Protein AF-I4ECE6-F1 (afdb_monomer)

Structure (mmCIF, N/CA/C/O backbone):
data_AF-I4ECE6-F1
#
_entry.id   AF-I4ECE6-F1
#
loop_
_atom_s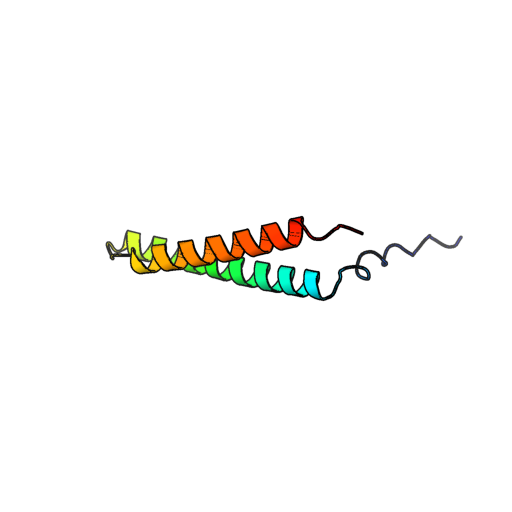ite.group_PDB
_atom_site.id
_atom_site.type_symbol
_atom_site.label_atom_id
_atom_site.label_alt_id
_atom_site.label_comp_id
_atom_site.label_asym_id
_ato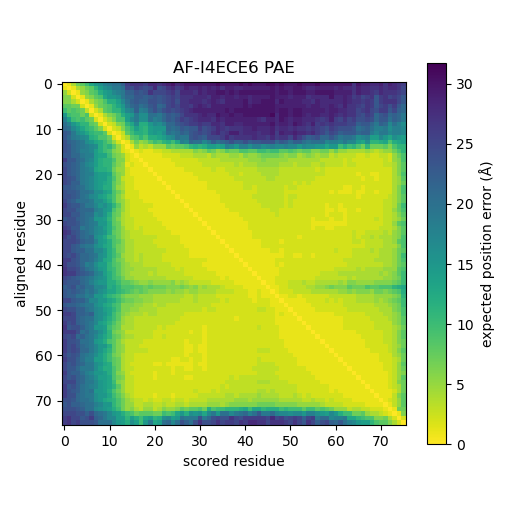m_site.label_entity_id
_atom_site.label_seq_id
_atom_site.pdbx_PDB_ins_code
_atom_site.Cartn_x
_atom_site.Cartn_y
_atom_site.Cartn_z
_atom_site.occupancy
_atom_site.B_iso_or_equiv
_atom_site.auth_seq_id
_atom_site.auth_comp_id
_atom_site.auth_asym_id
_atom_site.auth_atom_id
_atom_site.pdbx_PDB_model_num
ATOM 1 N N . MET A 1 1 ? 53.150 1.279 -9.981 1.00 41.91 1 MET A N 1
ATOM 2 C CA . MET A 1 1 ? 51.943 0.634 -9.429 1.00 41.91 1 MET A CA 1
ATOM 3 C C . MET A 1 1 ? 50.745 1.533 -9.716 1.00 41.91 1 MET A C 1
ATOM 5 O O . MET A 1 1 ? 50.648 2.563 -9.061 1.00 41.91 1 MET A O 1
ATOM 9 N N . PRO A 1 2 ? 49.876 1.239 -10.692 1.00 46.69 2 PRO A N 1
ATOM 10 C CA . PRO A 1 2 ? 48.539 1.816 -10.720 1.00 46.69 2 PRO A CA 1
ATOM 11 C C . PRO A 1 2 ? 47.560 0.840 -10.058 1.00 46.69 2 PRO A C 1
ATOM 13 O O . PRO A 1 2 ? 47.497 -0.337 -10.408 1.00 46.69 2 PRO A O 1
ATOM 16 N N . VAL A 1 3 ? 46.848 1.335 -9.051 1.00 50.50 3 VAL A N 1
ATOM 17 C CA . VAL A 1 3 ? 45.774 0.626 -8.356 1.00 50.50 3 VAL A CA 1
ATOM 18 C C . VAL A 1 3 ? 44.559 0.636 -9.282 1.00 50.50 3 VAL A C 1
ATOM 20 O O . VAL A 1 3 ? 44.182 1.694 -9.782 1.00 50.50 3 VAL A O 1
ATOM 23 N N . THR A 1 4 ? 43.986 -0.536 -9.543 1.00 53.62 4 THR A N 1
ATOM 24 C CA . THR A 1 4 ? 42.758 -0.721 -10.322 1.00 53.62 4 THR A CA 1
ATOM 25 C C . THR A 1 4 ? 41.639 0.158 -9.764 1.00 53.62 4 THR A C 1
ATOM 27 O O . THR A 1 4 ? 41.098 -0.124 -8.699 1.00 53.62 4 THR A O 1
ATOM 30 N N . LEU A 1 5 ? 41.289 1.219 -10.490 1.00 55.56 5 LEU A N 1
ATOM 31 C CA . LEU A 1 5 ? 40.119 2.049 -10.228 1.00 55.56 5 LEU A CA 1
ATOM 32 C C . LEU A 1 5 ? 39.227 2.015 -11.471 1.00 55.56 5 LEU A C 1
ATOM 34 O O . LEU A 1 5 ? 39.403 2.818 -12.379 1.00 55.56 5 LEU A O 1
ATOM 38 N N . ALA A 1 6 ? 38.308 1.054 -11.531 1.00 50.62 6 ALA A N 1
ATOM 39 C CA . ALA A 1 6 ? 37.204 1.061 -12.491 1.00 50.62 6 ALA A CA 1
ATOM 40 C C . ALA A 1 6 ? 36.137 0.049 -12.058 1.00 50.62 6 ALA A C 1
ATOM 42 O O . ALA A 1 6 ? 35.931 -0.973 -12.698 1.00 50.62 6 ALA A O 1
ATOM 43 N N . ASN A 1 7 ? 35.471 0.322 -10.938 1.00 49.12 7 ASN A N 1
ATOM 44 C CA . ASN A 1 7 ? 34.210 -0.337 -10.609 1.00 49.12 7 ASN A CA 1
ATOM 45 C C . ASN A 1 7 ? 33.167 0.759 -10.365 1.00 49.12 7 ASN A C 1
ATOM 47 O O . ASN A 1 7 ? 32.775 1.027 -9.235 1.00 49.12 7 ASN A O 1
ATOM 51 N N . ALA A 1 8 ? 32.815 1.468 -11.438 1.00 50.53 8 ALA A N 1
ATOM 52 C CA . ALA A 1 8 ? 31.818 2.540 -11.438 1.00 50.53 8 ALA A CA 1
ATOM 53 C C . ALA A 1 8 ? 30.812 2.408 -12.601 1.00 50.53 8 ALA A C 1
ATOM 55 O O . ALA A 1 8 ? 30.090 3.353 -12.888 1.00 50.53 8 ALA A O 1
ATOM 56 N N . ASP A 1 9 ? 30.758 1.248 -13.268 1.00 41.88 9 ASP A N 1
ATOM 57 C CA . ASP A 1 9 ? 29.924 1.047 -14.467 1.00 41.88 9 ASP A CA 1
ATOM 58 C C . ASP A 1 9 ? 28.531 0.459 -14.167 1.00 41.88 9 ASP A C 1
ATOM 60 O O . ASP A 1 9 ? 27.648 0.467 -15.015 1.00 41.88 9 ASP A O 1
ATOM 64 N N . ALA A 1 10 ? 28.273 0.004 -12.936 1.00 49.81 10 ALA A N 1
ATOM 65 C CA . ALA A 1 10 ? 27.001 -0.645 -12.593 1.00 49.81 10 ALA A CA 1
ATOM 66 C C . ALA A 1 10 ? 25.793 0.315 -12.541 1.00 49.81 10 ALA A C 1
ATOM 68 O O . ALA A 1 10 ? 24.654 -0.138 -12.499 1.00 49.81 10 ALA A O 1
ATOM 69 N N . ALA A 1 11 ? 26.022 1.633 -12.540 1.00 50.78 11 ALA A N 1
ATOM 70 C CA . ALA A 1 11 ? 24.953 2.633 -12.518 1.00 50.78 11 ALA A CA 1
ATOM 71 C C . ALA A 1 11 ? 24.472 3.058 -13.923 1.00 50.78 11 ALA A C 1
ATOM 73 O O . ALA A 1 11 ? 23.493 3.791 -14.022 1.00 50.78 11 ALA A O 1
ATOM 74 N N . SER A 1 12 ? 25.131 2.611 -15.002 1.00 53.09 12 SER A N 1
ATOM 75 C CA . SER A 1 12 ? 24.890 3.109 -16.370 1.00 53.09 12 SER A CA 1
ATOM 76 C C . SER A 1 12 ? 23.993 2.223 -17.246 1.00 53.09 12 SER A C 1
ATOM 78 O O . SER A 1 12 ? 23.803 2.549 -18.415 1.00 53.09 12 SER A O 1
ATOM 80 N N . GLN A 1 13 ? 23.440 1.118 -16.728 1.00 56.56 13 GLN A N 1
ATOM 81 C CA . GLN A 1 13 ? 22.714 0.129 -17.550 1.00 56.56 13 GLN A CA 1
ATOM 82 C C . GLN A 1 13 ? 21.245 -0.092 -17.160 1.00 56.56 13 GLN A C 1
ATOM 84 O O . GLN A 1 13 ? 20.596 -0.9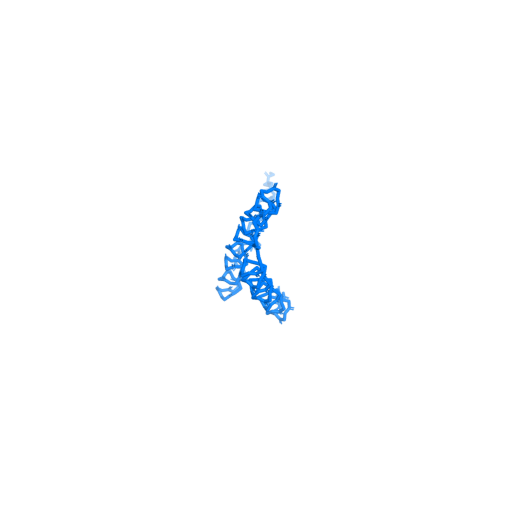95 -17.677 1.00 56.56 13 GLN A O 1
ATOM 89 N N . VAL A 1 14 ? 20.677 0.723 -16.267 1.00 61.22 14 VAL A N 1
ATOM 90 C CA . VAL A 1 14 ? 19.241 0.631 -15.967 1.00 61.22 14 VAL A CA 1
ATOM 91 C C . VAL A 1 14 ? 18.479 1.375 -17.060 1.00 61.22 14 VAL A C 1
ATOM 93 O O . VAL A 1 14 ? 18.655 2.581 -17.234 1.00 61.22 14 VAL A O 1
ATOM 96 N N . SER A 1 15 ? 17.649 0.663 -17.830 1.00 78.69 15 SER A N 1
ATOM 97 C CA . SER A 1 15 ? 16.797 1.299 -18.838 1.00 78.69 15 SER A CA 1
ATOM 98 C C . SER A 1 15 ? 15.934 2.387 -18.174 1.00 78.69 15 SER A C 1
ATOM 100 O O . SER A 1 15 ? 15.429 2.156 -17.074 1.00 78.69 15 SER A O 1
ATOM 102 N N . PRO A 1 16 ? 15.683 3.540 -18.825 1.00 83.25 16 PRO A N 1
ATOM 103 C CA . PRO A 1 16 ? 14.929 4.646 -18.220 1.00 83.25 16 PRO A CA 1
ATOM 104 C C . PRO A 1 16 ? 13.536 4.225 -17.722 1.00 83.25 16 PRO A C 1
ATOM 106 O O . PRO A 1 16 ? 13.080 4.707 -16.691 1.00 83.25 16 PRO A O 1
ATOM 109 N N . ALA A 1 17 ? 12.900 3.261 -18.398 1.00 86.38 17 ALA A N 1
ATOM 110 C CA . ALA A 1 17 ? 11.629 2.675 -17.972 1.00 86.38 17 ALA A CA 1
ATOM 111 C C . ALA A 1 17 ? 11.730 1.925 -16.631 1.00 86.38 17 ALA A C 1
ATOM 113 O O . ALA A 1 17 ? 10.834 2.016 -15.799 1.00 86.38 17 ALA A O 1
ATOM 114 N N . ARG A 1 18 ? 12.833 1.207 -16.391 1.00 89.19 18 ARG A N 1
ATOM 115 C CA . ARG A 1 18 ? 13.062 0.504 -15.127 1.00 89.19 18 ARG A CA 1
ATOM 116 C C . ARG A 1 18 ? 13.297 1.490 -13.987 1.00 89.19 18 ARG A C 1
ATOM 118 O O . ARG A 1 18 ? 12.696 1.324 -12.932 1.00 89.19 18 ARG A O 1
ATOM 125 N N . SER A 1 19 ? 14.088 2.541 -14.215 1.00 90.19 19 SER A N 1
ATOM 126 C CA . SER A 1 19 ? 14.293 3.603 -13.221 1.00 90.19 19 SER A CA 1
ATOM 127 C C . SER A 1 19 ? 12.983 4.297 -12.843 1.00 90.19 19 SER A C 1
ATOM 129 O O . SER A 1 19 ? 12.709 4.454 -11.657 1.00 90.19 19 SER A O 1
ATOM 131 N N . GLU A 1 20 ? 12.129 4.619 -13.821 1.00 91.75 20 GLU A N 1
ATOM 132 C CA . GLU A 1 20 ? 10.811 5.209 -13.556 1.00 91.75 20 GLU A CA 1
ATOM 133 C C . GLU A 1 20 ? 9.945 4.294 -12.674 1.00 91.75 20 GLU A C 1
ATOM 135 O O . GLU A 1 20 ? 9.324 4.745 -11.708 1.00 91.75 20 GLU A O 1
ATOM 140 N N . LEU A 1 21 ? 9.926 2.989 -12.959 1.00 92.75 21 LEU A N 1
ATOM 141 C CA . LEU A 1 21 ? 9.195 2.017 -12.146 1.00 92.75 21 LEU A CA 1
ATOM 142 C C . LEU A 1 21 ? 9.769 1.877 -10.737 1.00 92.75 21 LEU A C 1
ATOM 144 O O 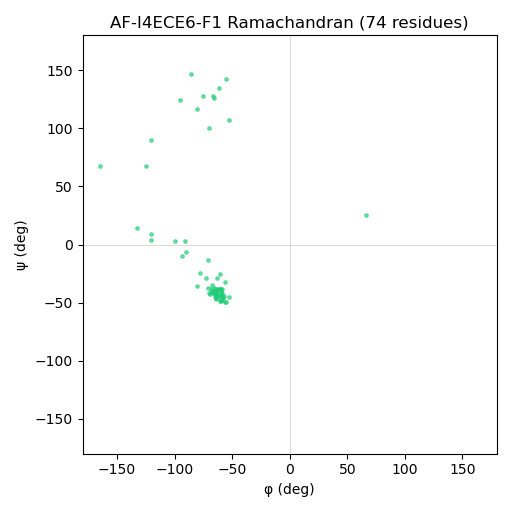. LEU A 1 21 ? 9.009 1.759 -9.777 1.00 92.75 21 LEU A O 1
ATOM 148 N N . GLU A 1 22 ? 11.089 1.936 -10.578 1.00 93.38 22 GLU A N 1
ATOM 149 C CA . GLU A 1 22 ? 11.725 1.945 -9.261 1.00 93.38 22 GLU A CA 1
ATOM 150 C C . GLU A 1 22 ? 11.369 3.207 -8.460 1.00 93.38 22 GLU A C 1
ATOM 152 O O . GLU A 1 22 ? 11.047 3.108 -7.273 1.00 93.38 22 GLU A O 1
ATOM 157 N N . GLU A 1 23 ? 11.337 4.380 -9.095 1.00 94.88 23 GLU A N 1
ATOM 158 C CA . GLU A 1 23 ? 10.904 5.637 -8.469 1.00 94.88 23 GLU A CA 1
ATOM 159 C C . GLU A 1 23 ? 9.423 5.602 -8.061 1.00 94.88 23 GLU A C 1
ATOM 161 O O . GLU A 1 23 ? 9.057 6.008 -6.947 1.00 94.88 23 GLU A O 1
ATOM 166 N N . ARG A 1 24 ? 8.559 5.064 -8.931 1.00 94.56 24 ARG A N 1
ATOM 167 C CA . ARG A 1 24 ? 7.135 4.859 -8.629 1.00 94.56 24 ARG A CA 1
ATOM 168 C C . ARG A 1 24 ? 6.949 3.874 -7.478 1.00 94.56 24 ARG A C 1
ATOM 170 O O . ARG A 1 24 ? 6.195 4.174 -6.551 1.00 94.56 24 ARG A O 1
ATOM 177 N N . LYS A 1 25 ? 7.693 2.763 -7.469 1.00 95.25 25 LYS A N 1
ATOM 178 C CA . LYS A 1 25 ? 7.704 1.786 -6.370 1.00 95.25 25 LYS A CA 1
ATOM 179 C C . LYS A 1 25 ? 8.058 2.451 -5.041 1.00 95.25 25 LYS A C 1
ATOM 181 O O . LYS A 1 25 ? 7.342 2.273 -4.061 1.00 95.25 25 LYS A O 1
ATOM 186 N N . LEU A 1 26 ? 9.128 3.246 -5.000 1.00 96.00 26 LEU A N 1
ATOM 187 C CA . LEU A 1 26 ? 9.555 3.949 -3.783 1.00 96.00 26 LEU A CA 1
ATOM 188 C C . LEU A 1 26 ? 8.486 4.921 -3.268 1.00 96.00 26 LEU A C 1
ATOM 190 O O . LEU A 1 26 ? 8.272 5.034 -2.061 1.00 96.00 26 LEU A O 1
ATOM 194 N N . THR A 1 27 ? 7.796 5.608 -4.177 1.00 96.12 27 THR A N 1
ATOM 195 C CA . THR A 1 27 ? 6.697 6.513 -3.823 1.00 96.12 27 THR A C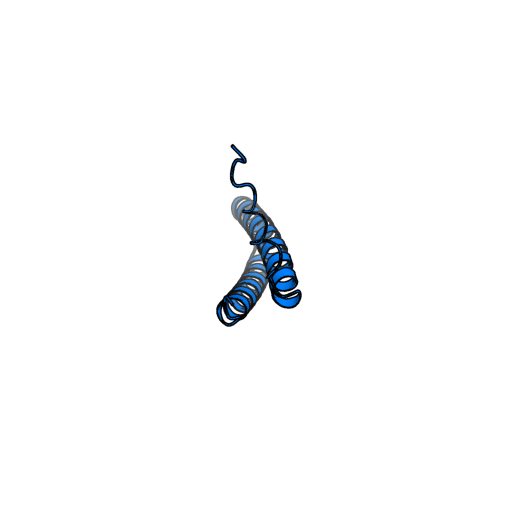A 1
ATOM 196 C C . THR A 1 27 ? 5.496 5.754 -3.254 1.00 96.12 27 THR A C 1
ATOM 198 O O . THR A 1 27 ? 4.920 6.194 -2.256 1.00 96.12 27 THR A O 1
ATOM 201 N N . LEU A 1 28 ? 5.134 4.609 -3.843 1.00 96.06 28 LEU A N 1
ATOM 202 C CA . LEU A 1 28 ? 4.058 3.753 -3.337 1.00 96.06 28 LEU A CA 1
ATOM 203 C C . LEU A 1 28 ? 4.379 3.178 -1.962 1.00 96.06 28 LEU A C 1
ATOM 205 O O . LEU A 1 28 ? 3.524 3.247 -1.087 1.00 96.06 28 LEU A O 1
ATOM 209 N N . VAL A 1 29 ? 5.607 2.703 -1.733 1.00 96.75 29 VAL A N 1
ATOM 210 C CA . VAL A 1 29 ? 6.035 2.203 -0.414 1.00 96.75 29 VAL A CA 1
ATOM 211 C C . VAL A 1 29 ? 5.811 3.263 0.662 1.00 96.75 29 VAL A C 1
ATOM 213 O O . VAL A 1 29 ? 5.136 2.995 1.650 1.00 96.75 29 VAL A O 1
ATOM 216 N N . ARG A 1 30 ? 6.259 4.503 0.427 1.00 97.12 30 ARG A N 1
ATOM 217 C CA . ARG A 1 30 ? 6.050 5.601 1.387 1.00 97.12 30 ARG A CA 1
ATOM 218 C C . ARG A 1 30 ? 4.571 5.880 1.654 1.00 97.12 30 ARG A C 1
ATOM 220 O O . ARG A 1 30 ? 4.191 6.178 2.782 1.00 97.12 30 ARG A O 1
ATOM 227 N N . ARG A 1 31 ? 3.727 5.809 0.620 1.00 96.50 31 ARG A N 1
ATOM 228 C CA . ARG A 1 31 ? 2.273 5.988 0.763 1.00 96.50 31 ARG A CA 1
ATOM 229 C C . ARG A 1 31 ? 1.620 4.844 1.530 1.00 96.50 31 ARG A C 1
ATOM 231 O O . ARG A 1 31 ? 0.713 5.100 2.315 1.00 96.50 31 ARG A O 1
ATOM 238 N N . LEU A 1 32 ? 2.070 3.612 1.315 1.00 97.56 32 LEU A N 1
ATOM 239 C CA . LEU A 1 32 ? 1.600 2.436 2.039 1.00 97.56 32 LEU A CA 1
ATOM 240 C C . LEU A 1 32 ? 1.967 2.518 3.524 1.00 97.56 32 LEU A C 1
ATOM 242 O O . LEU A 1 32 ? 1.115 2.242 4.365 1.00 97.56 32 LEU A O 1
ATOM 246 N N . GLU A 1 33 ? 3.186 2.952 3.849 1.00 97.44 33 GLU A N 1
ATOM 247 C CA . GLU A 1 33 ? 3.642 3.158 5.231 1.00 97.44 33 GLU A CA 1
ATOM 248 C C . GLU A 1 33 ? 2.839 4.258 5.951 1.00 97.44 33 GLU A C 1
ATOM 250 O O . GLU A 1 33 ? 2.397 4.067 7.089 1.00 97.44 33 GLU A O 1
ATOM 255 N N . ASP A 1 34 ? 2.594 5.394 5.283 1.00 96.38 34 ASP A N 1
ATOM 256 C CA . ASP A 1 34 ? 1.752 6.475 5.818 1.00 96.38 34 ASP A CA 1
ATOM 257 C C . ASP A 1 34 ? 0.297 6.019 6.006 1.00 96.38 34 ASP A C 1
ATOM 259 O O . ASP A 1 34 ? -0.293 6.217 7.071 1.00 96.38 34 ASP A O 1
ATOM 263 N N . GLY A 1 35 ? -0.270 5.353 4.995 1.00 95.75 35 GLY A N 1
ATOM 264 C CA . GLY A 1 35 ? -1.631 4.824 5.027 1.00 95.75 35 GLY A CA 1
ATOM 265 C C . GLY A 1 35 ? -1.837 3.839 6.173 1.00 95.75 35 GLY A C 1
ATOM 266 O O . GLY A 1 35 ? -2.776 4.003 6.952 1.00 95.75 35 GLY A O 1
ATOM 267 N N . TYR A 1 36 ? -0.915 2.888 6.339 1.00 96.44 36 TYR A N 1
ATOM 268 C CA . TYR A 1 36 ? -0.948 1.924 7.436 1.00 96.44 36 TYR A CA 1
ATOM 269 C C . TYR A 1 36 ? -0.904 2.623 8.802 1.00 96.44 36 TYR A C 1
ATOM 271 O O . TYR A 1 36 ? -1.757 2.378 9.654 1.00 96.44 36 TYR A O 1
ATOM 279 N N . SER A 1 37 ? 0.023 3.568 8.989 1.00 96.88 37 SER A N 1
ATOM 280 C CA . SER A 1 37 ? 0.148 4.325 10.245 1.00 96.88 37 SER A CA 1
ATOM 281 C C . SER A 1 37 ? -1.135 5.094 10.590 1.00 96.88 37 SER A C 1
ATOM 283 O O . SER A 1 37 ? -1.541 5.180 11.751 1.00 96.88 37 SER A O 1
ATOM 285 N N . ARG A 1 38 ? -1.810 5.651 9.578 1.00 95.81 38 ARG A N 1
ATOM 286 C CA . ARG A 1 38 ? -3.082 6.363 9.752 1.00 95.81 38 ARG A CA 1
ATOM 287 C C . ARG A 1 38 ? -4.232 5.424 10.098 1.00 95.81 38 ARG A C 1
ATOM 289 O O . ARG A 1 38 ? -5.033 5.775 10.966 1.00 95.81 38 ARG A O 1
ATOM 296 N N . ILE A 1 39 ? -4.312 4.267 9.443 1.00 96.19 39 ILE A N 1
ATOM 297 C CA . ILE A 1 39 ? -5.302 3.224 9.739 1.00 96.19 39 ILE A CA 1
ATOM 298 C C . ILE A 1 39 ? -5.127 2.745 11.180 1.00 96.19 39 ILE A C 1
ATOM 300 O O . ILE A 1 39 ? -6.090 2.764 11.945 1.00 96.19 39 ILE A O 1
ATOM 304 N N . GLU A 1 40 ? -3.899 2.425 11.591 1.00 97.50 40 GLU A N 1
ATOM 305 C CA . GLU A 1 40 ? -3.599 1.9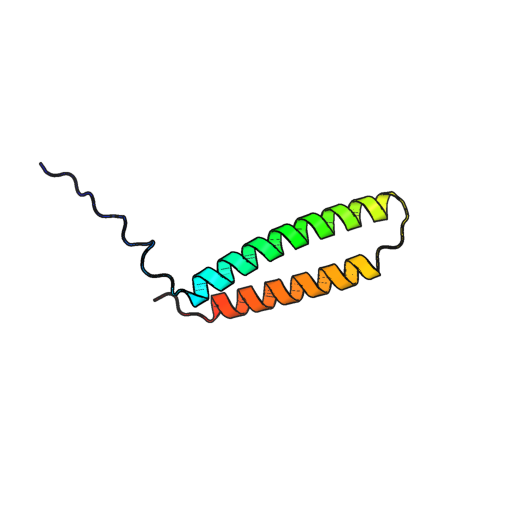69 12.951 1.00 97.50 40 GLU A CA 1
ATOM 306 C C . GLU A 1 40 ? -4.027 3.005 14.005 1.00 97.50 40 GLU A C 1
ATOM 308 O O . GLU A 1 40 ? -4.719 2.675 14.971 1.00 97.50 40 GLU A O 1
ATOM 313 N N . LEU A 1 41 ? -3.709 4.286 13.786 1.00 97.12 41 LEU A N 1
ATOM 314 C CA . LEU A 1 41 ? -4.124 5.367 14.681 1.00 97.12 41 LEU A CA 1
ATOM 315 C C . LEU A 1 41 ? -5.652 5.529 14.745 1.00 97.12 41 LEU A C 1
ATOM 317 O O . LEU A 1 41 ? -6.206 5.817 15.807 1.00 97.12 41 LEU A O 1
ATOM 321 N N . ALA A 1 42 ? -6.355 5.391 13.621 1.00 96.00 42 ALA A N 1
ATOM 322 C CA . ALA A 1 42 ? -7.809 5.506 13.592 1.00 96.00 42 ALA A CA 1
ATOM 323 C C . ALA A 1 42 ? -8.505 4.311 14.257 1.00 96.00 42 ALA A C 1
ATOM 325 O O . ALA A 1 42 ? -9.457 4.531 15.009 1.00 96.00 42 ALA A O 1
ATOM 326 N N . LEU A 1 43 ? -7.977 3.097 14.085 1.00 96.38 43 LEU A N 1
ATOM 327 C CA . LEU A 1 43 ? -8.426 1.900 14.798 1.00 96.38 43 LEU A CA 1
ATOM 328 C C . LEU A 1 43 ? -8.283 2.062 16.315 1.00 96.38 43 LEU A C 1
ATOM 330 O O . LEU A 1 43 ? -9.231 1.802 17.054 1.00 96.38 43 LEU A O 1
ATOM 334 N N . GLN A 1 44 ? -7.144 2.579 16.789 1.00 9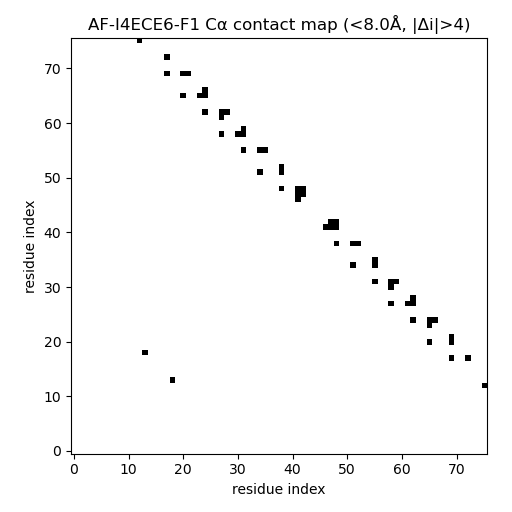6.88 44 GLN A N 1
ATOM 335 C CA . GLN A 1 44 ? -6.933 2.871 18.216 1.00 96.88 44 GLN A CA 1
ATOM 336 C C . GLN A 1 44 ? -7.933 3.896 18.775 1.00 96.88 44 GLN A C 1
ATOM 338 O O . GLN A 1 44 ? -8.226 3.898 19.969 1.00 96.88 44 GLN A O 1
ATOM 343 N N . GLN A 1 45 ? -8.474 4.761 17.919 1.00 96.44 45 GLN A N 1
ATOM 344 C CA . GLN A 1 45 ? -9.484 5.759 18.274 1.00 96.44 45 GLN A CA 1
ATOM 345 C C . GLN A 1 45 ? -10.924 5.248 18.104 1.00 96.44 45 GLN A C 1
ATOM 347 O O . GLN A 1 45 ? -11.863 6.019 18.301 1.00 96.44 45 GLN A O 1
ATOM 352 N N . GLY A 1 46 ? -11.110 3.977 17.729 1.00 96.62 46 GLY A N 1
ATOM 353 C CA . GLY A 1 46 ? -12.424 3.382 17.482 1.00 96.62 46 GLY A CA 1
ATOM 354 C C . GLY A 1 46 ? -13.146 3.981 16.274 1.00 96.62 46 GLY A C 1
ATOM 355 O O . GLY A 1 46 ? -14.376 3.993 16.242 1.00 96.62 46 GLY A O 1
ATOM 356 N N . ARG A 1 47 ? -12.401 4.538 15.309 1.00 96.31 47 ARG A N 1
ATOM 357 C CA . ARG A 1 47 ? -12.964 5.067 14.064 1.00 96.31 47 ARG A CA 1
ATOM 358 C C . ARG A 1 47 ? -13.113 3.952 13.039 1.00 96.31 47 ARG A C 1
ATOM 360 O O . ARG A 1 47 ? -12.292 3.042 12.982 1.00 96.31 47 ARG A O 1
ATOM 367 N N . ASP A 1 48 ? -14.146 4.073 12.216 1.00 95.75 48 ASP A N 1
ATOM 368 C CA . ASP A 1 48 ? -14.299 3.250 11.023 1.00 95.75 48 ASP A CA 1
ATOM 369 C C . ASP A 1 48 ? -13.191 3.586 10.017 1.00 95.75 48 ASP A C 1
ATOM 371 O O . ASP A 1 48 ? -12.956 4.760 9.711 1.00 95.75 48 ASP A O 1
ATOM 375 N N . VAL A 1 49 ? -12.486 2.557 9.550 1.00 96.88 49 VAL A N 1
ATOM 376 C CA . VAL A 1 49 ? -11.335 2.680 8.645 1.00 96.88 49 VAL A CA 1
ATOM 377 C C . VAL A 1 49 ? -11.539 1.942 7.329 1.00 96.88 49 VAL A C 1
ATOM 379 O O . VAL A 1 49 ? -10.635 1.975 6.505 1.00 96.88 49 VAL A O 1
ATOM 382 N N . THR A 1 50 ? -12.713 1.352 7.079 1.00 95.94 50 THR A N 1
ATOM 383 C CA . THR A 1 50 ? -12.957 0.499 5.904 1.00 95.94 50 THR A CA 1
ATOM 384 C C . THR A 1 50 ? -12.583 1.197 4.599 1.00 95.94 50 THR A C 1
ATOM 386 O O . THR A 1 50 ? -11.813 0.666 3.814 1.00 95.94 50 THR A O 1
ATOM 389 N N . GLN A 1 51 ? -12.980 2.462 4.426 1.00 93.19 51 GLN A N 1
ATOM 390 C CA . GLN A 1 51 ? -12.609 3.240 3.235 1.00 93.19 51 GLN A CA 1
ATOM 391 C C . GLN A 1 51 ? -11.096 3.479 3.096 1.00 93.19 51 GLN A C 1
ATOM 393 O O . GLN A 1 51 ? -10.593 3.698 1.995 1.00 93.19 51 GLN A O 1
ATOM 398 N N . TRP A 1 52 ? -10.365 3.529 4.209 1.00 95.06 52 TRP A N 1
ATOM 399 C CA . TRP A 1 52 ? -8.911 3.685 4.196 1.00 95.06 52 TRP A CA 1
ATOM 400 C C . TRP A 1 52 ? -8.228 2.350 3.913 1.00 95.06 52 TRP A C 1
ATOM 402 O O . TRP A 1 52 ? -7.233 2.345 3.196 1.00 95.06 52 TRP A O 1
ATOM 412 N N . GLU A 1 53 ? -8.780 1.246 4.415 1.00 95.94 53 GLU A N 1
ATOM 413 C CA . GLU A 1 53 ? -8.346 -0.116 4.096 1.00 95.94 53 GLU A CA 1
ATOM 414 C C . GLU A 1 53 ? -8.555 -0.430 2.609 1.00 95.94 53 GLU A C 1
ATOM 416 O O . GLU A 1 53 ? -7.609 -0.868 1.964 1.00 95.94 53 GLU A O 1
ATOM 421 N N . ASP A 1 54 ? -9.713 -0.093 2.028 1.00 96.44 54 ASP A N 1
ATOM 422 C CA . ASP A 1 54 ? -9.992 -0.246 0.588 1.00 96.44 54 ASP A CA 1
ATOM 423 C C . ASP A 1 54 ? -8.970 0.516 -0.278 1.00 96.44 54 ASP A C 1
ATOM 425 O O . ASP A 1 54 ? -8.446 0.021 -1.284 1.00 96.44 54 ASP A O 1
ATOM 429 N N . LEU A 1 55 ? -8.654 1.753 0.120 1.00 94.69 55 LEU A N 1
ATOM 430 C CA . LEU A 1 55 ? -7.641 2.555 -0.562 1.00 94.69 55 LEU A CA 1
ATOM 431 C C . LEU A 1 55 ? -6.245 1.940 -0.403 1.00 94.69 55 LEU A C 1
ATOM 433 O O . LEU A 1 55 ? -5.454 1.953 -1.345 1.00 94.69 55 LEU A O 1
ATOM 437 N N 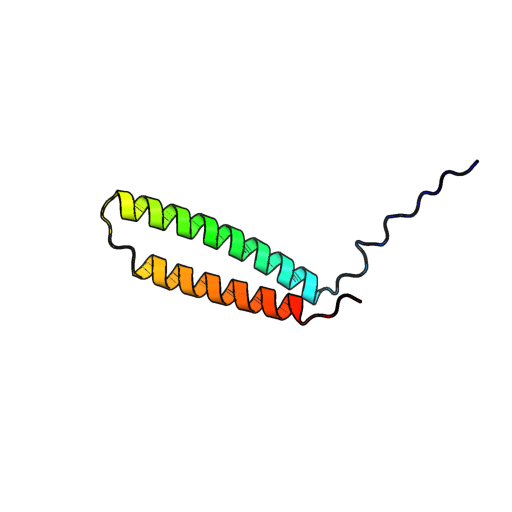. TRP A 1 56 ? -5.930 1.427 0.783 1.00 96.31 56 TRP A N 1
ATOM 438 C CA . TRP A 1 56 ? -4.642 0.808 1.074 1.00 96.31 56 TRP A CA 1
ATOM 439 C C . TRP A 1 56 ? -4.452 -0.500 0.294 1.00 96.31 56 TRP A C 1
ATOM 441 O O . TRP A 1 56 ? -3.386 -0.703 -0.281 1.00 96.31 56 TRP A O 1
ATOM 451 N N . GLU A 1 57 ? -5.500 -1.316 0.162 1.00 96.81 57 GLU A N 1
ATOM 452 C CA . GLU A 1 57 ? -5.530 -2.499 -0.705 1.00 96.81 57 GLU A CA 1
ATOM 453 C C . GLU A 1 57 ? -5.290 -2.119 -2.174 1.00 96.81 57 GLU A C 1
ATOM 455 O O . GLU A 1 57 ? -4.452 -2.715 -2.850 1.00 96.81 57 GLU A O 1
ATOM 460 N N . THR A 1 58 ? -5.934 -1.050 -2.653 1.00 97.19 58 THR A N 1
ATOM 461 C CA . THR A 1 58 ? -5.706 -0.542 -4.016 1.00 97.19 58 THR A CA 1
ATOM 462 C C . THR A 1 58 ? -4.236 -0.163 -4.247 1.00 97.19 58 THR A C 1
ATOM 464 O O . THR A 1 58 ? -3.665 -0.477 -5.292 1.00 97.19 58 THR A O 1
ATOM 467 N N . LEU A 1 59 ? -3.597 0.488 -3.268 1.00 96.06 59 LEU A N 1
ATOM 468 C CA . LEU A 1 59 ? -2.178 0.851 -3.342 1.00 96.06 59 LEU A CA 1
ATOM 469 C C . LEU A 1 59 ? -1.258 -0.378 -3.305 1.00 96.06 59 LEU A C 1
ATOM 471 O O . LEU A 1 59 ? -0.214 -0.369 -3.960 1.00 96.06 59 LEU A O 1
ATOM 475 N N . LEU A 1 60 ? -1.629 -1.425 -2.560 1.00 97.31 60 LEU A N 1
ATOM 476 C CA . LEU A 1 60 ? -0.885 -2.685 -2.528 1.00 97.31 60 LEU A CA 1
ATOM 477 C C . LEU A 1 60 ? -0.919 -3.370 -3.891 1.00 97.31 60 LEU A C 1
ATOM 479 O O . LEU A 1 60 ? 0.134 -3.747 -4.396 1.00 97.31 60 LEU A O 1
ATOM 483 N N . HIS A 1 61 ? -2.086 -3.440 -4.528 1.00 97.81 61 HIS A N 1
ATOM 484 C CA . HIS A 1 61 ? -2.202 -4.005 -5.870 1.00 97.81 61 HIS A CA 1
ATOM 485 C C . HIS A 1 61 ? -1.400 -3.227 -6.918 1.00 97.81 61 HIS A C 1
ATOM 487 O O . HIS A 1 61 ? -0.780 -3.830 -7.794 1.00 97.81 61 HIS A O 1
ATOM 493 N N . GLU A 1 62 ? -1.351 -1.893 -6.827 1.00 96.56 62 GLU A N 1
ATOM 494 C CA . GLU A 1 62 ? -0.481 -1.099 -7.704 1.00 96.56 62 GLU A CA 1
ATOM 495 C C . GLU A 1 62 ? 1.003 -1.417 -7.458 1.00 96.56 62 GLU A C 1
ATOM 497 O O . GLU A 1 62 ? 1.775 -1.570 -8.406 1.00 96.56 62 GLU A O 1
ATOM 502 N N . TYR A 1 63 ? 1.409 -1.567 -6.194 1.00 97.12 63 TYR A N 1
ATOM 503 C CA . TYR A 1 63 ? 2.778 -1.944 -5.843 1.00 97.12 63 TYR A CA 1
ATOM 504 C C . TYR A 1 63 ? 3.148 -3.336 -6.375 1.00 97.12 63 TYR A C 1
ATOM 506 O O . TYR A 1 63 ? 4.236 -3.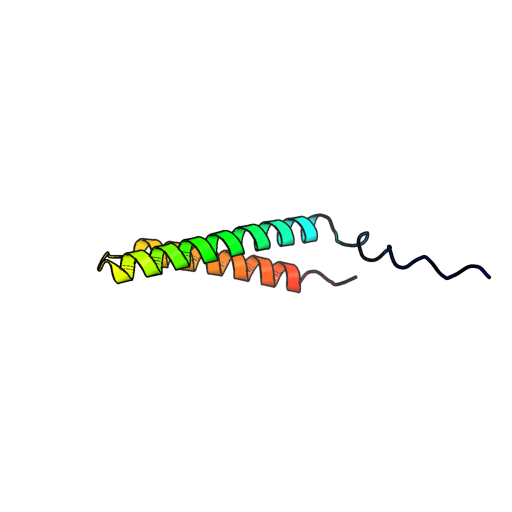505 -6.932 1.00 97.12 63 TYR A O 1
ATOM 514 N N . GLU A 1 64 ? 2.253 -4.315 -6.234 1.00 97.38 64 GLU A N 1
ATOM 515 C CA . GLU A 1 64 ? 2.427 -5.669 -6.768 1.00 97.38 64 GLU A CA 1
ATOM 516 C C . GLU A 1 64 ? 2.598 -5.640 -8.288 1.00 97.38 64 GLU A C 1
ATOM 518 O O . GLU A 1 64 ? 3.563 -6.202 -8.801 1.00 97.38 64 GLU A O 1
ATOM 523 N N . ALA A 1 65 ? 1.740 -4.902 -9.000 1.00 96.75 65 ALA A N 1
ATOM 524 C CA . ALA A 1 65 ? 1.824 -4.766 -10.452 1.00 96.75 65 ALA A CA 1
ATOM 525 C C . ALA A 1 65 ? 3.165 -4.166 -10.910 1.00 96.75 65 ALA A C 1
ATOM 527 O O . ALA A 1 65 ? 3.763 -4.650 -11.873 1.00 96.75 65 ALA A O 1
ATOM 528 N N . ILE A 1 66 ? 3.677 -3.150 -10.204 1.00 95.25 66 ILE A N 1
ATOM 529 C CA . ILE A 1 66 ? 4.998 -2.571 -10.496 1.00 95.25 66 ILE A CA 1
ATOM 530 C C . ILE A 1 66 ? 6.119 -3.577 -10.211 1.00 95.25 66 ILE A C 1
ATOM 532 O O . ILE A 1 66 ? 7.077 -3.660 -10.979 1.00 95.25 66 ILE A O 1
ATOM 536 N N . CYS A 1 67 ? 6.028 -4.348 -9.125 1.00 94.62 67 CYS A N 1
ATOM 537 C CA . CYS A 1 67 ? 7.024 -5.375 -8.814 1.00 94.62 67 CYS A CA 1
ATOM 538 C C . CYS A 1 67 ? 7.039 -6.499 -9.855 1.00 94.62 67 CYS A C 1
ATOM 540 O O . CYS A 1 67 ? 8.120 -6.921 -10.266 1.00 94.62 67 CYS A O 1
ATOM 542 N N . ASP A 1 68 ? 5.869 -6.938 -10.314 1.00 95.19 68 ASP A N 1
ATOM 543 C CA . ASP A 1 68 ? 5.739 -7.919 -11.391 1.00 95.19 68 ASP A CA 1
ATOM 544 C C . ASP A 1 68 ? 6.315 -7.387 -12.708 1.00 95.19 68 ASP A C 1
ATOM 546 O O . ASP A 1 68 ? 7.032 -8.102 -13.413 1.00 95.19 68 ASP A O 1
ATOM 550 N N . GLU A 1 69 ? 6.055 -6.119 -13.035 1.00 93.81 69 GLU A N 1
ATOM 551 C CA . GLU A 1 69 ? 6.605 -5.481 -14.231 1.00 93.81 69 GLU A CA 1
ATOM 552 C C . GLU A 1 69 ? 8.136 -5.382 -14.165 1.00 93.81 69 GLU A C 1
ATOM 554 O O . GLU A 1 69 ? 8.822 -5.797 -15.102 1.00 93.81 69 GLU A O 1
ATOM 559 N N . LEU A 1 70 ? 8.681 -4.942 -13.027 1.00 91.94 70 LEU A N 1
ATOM 560 C CA . LEU A 1 70 ? 10.123 -4.919 -12.766 1.00 91.94 70 LEU A CA 1
ATOM 561 C C . LEU A 1 70 ? 10.751 -6.318 -12.825 1.00 91.94 70 LEU A C 1
ATOM 563 O O . LEU A 1 70 ? 11.867 -6.460 -13.319 1.00 91.94 70 LEU A O 1
ATOM 567 N N . GLY A 1 71 ? 10.056 -7.347 -12.334 1.00 91.44 71 GLY A N 1
ATOM 568 C CA . GLY A 1 71 ? 10.523 -8.734 -12.364 1.00 91.44 71 GLY A CA 1
ATOM 569 C C . GLY A 1 71 ? 10.489 -9.363 -13.759 1.00 91.44 71 GLY A C 1
ATOM 570 O O . GLY A 1 71 ? 11.298 -10.240 -14.061 1.00 91.44 71 GLY A O 1
ATOM 571 N N . ARG A 1 72 ? 9.576 -8.910 -14.629 1.00 91.12 72 ARG A N 1
ATOM 572 C CA . ARG A 1 72 ? 9.507 -9.323 -16.039 1.00 91.12 72 ARG A CA 1
ATOM 573 C C . ARG A 1 72 ? 10.557 -8.615 -16.901 1.00 91.12 72 ARG A C 1
ATOM 575 O O . ARG A 1 72 ? 10.925 -9.153 -17.948 1.00 91.12 72 ARG A O 1
ATOM 582 N N . MET A 1 73 ? 11.036 -7.437 -16.496 1.00 86.00 73 MET A N 1
ATOM 583 C CA . MET A 1 73 ? 12.136 -6.766 -17.186 1.00 86.00 73 MET A CA 1
ATOM 584 C C . MET A 1 73 ? 13.428 -7.587 -17.035 1.00 86.00 73 MET A C 1
ATOM 586 O O . MET A 1 73 ? 13.818 -7.913 -15.913 1.00 86.00 73 MET A O 1
ATOM 590 N N . PRO A 1 74 ? 14.110 -7.939 -18.139 1.00 73.69 74 PRO A N 1
ATOM 591 C CA . PRO A 1 74 ? 15.363 -8.676 -18.056 1.00 73.69 74 PRO A CA 1
ATOM 592 C C . PRO A 1 74 ? 16.413 -7.858 -17.285 1.00 73.69 74 PRO A C 1
ATOM 594 O O . PRO A 1 74 ? 16.568 -6.658 -17.508 1.00 73.69 74 PRO A O 1
ATOM 597 N N . ASN A 1 75 ? 17.134 -8.504 -16.361 1.00 60.97 75 ASN A N 1
ATOM 598 C CA . ASN A 1 75 ? 18.461 -8.027 -15.967 1.00 60.97 75 ASN A CA 1
ATOM 599 C C . ASN A 1 75 ? 19.365 -8.303 -17.171 1.00 60.97 75 ASN A C 1
ATOM 601 O O . ASN A 1 75 ? 19.706 -9.465 -17.396 1.00 60.97 75 ASN A O 1
ATOM 605 N N . GLU A 1 76 ? 19.649 -7.286 -17.980 1.00 56.06 76 GLU A N 1
ATOM 606 C CA . GLU A 1 76 ? 20.689 -7.379 -19.015 1.00 56.06 76 GLU A CA 1
ATOM 607 C C . GLU A 1 76 ? 22.068 -7.634 -18.386 1.00 56.06 76 GLU A C 1
ATOM 609 O O . GLU A 1 76 ? 22.335 -7.085 -17.288 1.00 56.06 76 GLU A O 1
#

Sequence (76 aa):
MPVTLANADAASQVSPARSELEERKLTLVRRLEDGYSRIELALQQGRDVTQWEDLWETLLHEYEAICDELGRMPNE

Solvent-accessible surface area (backbone atoms only — not comparable to full-atom values): 4675 Å² total; per-residue (Å²): 138,85,78,92,82,82,90,76,67,87,80,77,73,70,51,71,69,56,53,51,48,51,54,50,46,56,51,46,51,56,50,51,54,52,48,49,54,50,47,54,55,35,50,77,69,74,44,91,44,64,75,57,49,56,51,47,52,53,50,49,52,53,46,50,53,49,51,52,51,58,67,68,48,78,86,126

Mean predicted aligned error: 8.88 Å

Foldseek 3Di:
DDDDDDPPCPVPPQDPVLVVLVVVLVVLVVVLVVLVVVLVVCVVVVHDCVVSVVVSVVSVVVNVVSVVVNVPDDPD

Nearest PDB structures (foldseek):
  6r1m-assembly1_A  TM=8.316E-01  e=3.114E-01  Escherichia coli
  6r1m-assembly1_B  TM=8.317E-01  e=2.916E-01  Escherichia coli
  6he1-assembly1_A  TM=8.114E-01  e=4.925E-01  Pseudomonas aeruginosa
  6r1o-assembly1_A-2  TM=8.295E-01  e=7.297E-01  Escherichia coli
  6he3-assembly1_A  TM=7.991E-01  e=7.791E-01  Pseudomonas aeruginosa

Organism: NCBI:txid1129897

Radius of gyration: 19.21 Å; Cα contacts (8 Å, |Δi|>4): 30; chains: 1; bounding box: 66×16×37 Å

Secondary structure (DSSP, 8-state):
---------TTS---HHHHHHHHHHHHHHHHHHHHHHHHHHHHHTT---HHHHHHHHHHHHHHHHHHHHHHHS---

pLDDT: mean 85.39, std 17.97, range [41.88, 97.81]